Protein AF-A0A3D4EMH8-F1 (afdb_monomer_lite)

Foldseek 3Di:
DALVVVLVVVVVCVVVQWDKDWDDDVPDQKIWIATHPDNDFDWDLPPPAAFDWQQDPPNVDTITGRHDHIDIDRHDDDPDDDDDDDDDFDPPCPVVVVVVVVVVVVCCVPDVDPDDDDDDDGDDDDPDPDCSVVVVVVD

Sequence (139 aa):
MSQEELASQLETHFEKQLPFVIYSKPGAAKLQVIFQEDKKLHTTSTYEEEGFVFAPFDSNQPGILIKGKPTEIIVSSAAVEFNSVEKTIETKDADQHIALVEKAIETIINLDLKKVVLSRKQNLSIEASSPVPLFFRLN

pLDDT: mean 88.9, std 10.27, range [54.94, 97.75]

Radius of gyration: 19.97 Å; chains: 1; bounding box: 44×35×49 Å

Structure (mmCIF, N/CA/C/O backbone):
data_AF-A0A3D4EMH8-F1
#
_entry.id   AF-A0A3D4EMH8-F1
#
loop_
_atom_site.group_PDB
_atom_site.id
_atom_site.type_symbol
_atom_site.label_atom_id
_atom_site.label_alt_id
_atom_site.label_comp_id
_atom_site.label_asym_id
_atom_site.label_entity_id
_atom_site.label_seq_id
_atom_site.pdbx_PDB_ins_code
_atom_site.Cartn_x
_atom_site.Cartn_y
_atom_site.Cartn_z
_atom_site.occupancy
_atom_site.B_iso_or_equiv
_atom_site.auth_seq_id
_atom_site.auth_comp_id
_atom_site.auth_asym_id
_atom_site.auth_atom_id
_atom_site.pdbx_PDB_model_num
ATOM 1 N N . MET A 1 1 ? -12.448 16.269 13.531 1.00 80.31 1 MET A N 1
ATOM 2 C CA . MET A 1 1 ? -11.700 15.374 14.434 1.00 80.31 1 MET A CA 1
ATOM 3 C C . MET A 1 1 ? -10.248 15.806 14.433 1.00 80.31 1 MET A C 1
ATOM 5 O O . MET A 1 1 ? -9.812 16.393 13.441 1.00 80.31 1 MET A O 1
ATOM 9 N N . SER A 1 2 ? -9.528 15.568 15.522 1.00 86.88 2 SER A N 1
ATOM 10 C CA . SER A 1 2 ? -8.088 15.824 15.575 1.00 86.88 2 SER A CA 1
ATOM 11 C C . SER A 1 2 ? -7.307 14.721 14.850 1.00 86.88 2 SER A C 1
ATOM 13 O O . SER A 1 2 ? -7.829 13.636 14.576 1.00 86.88 2 SER A O 1
ATOM 15 N N . GLN A 1 3 ? -6.042 14.994 14.524 1.00 88.12 3 GLN A N 1
ATOM 16 C CA . GLN A 1 3 ? -5.147 13.988 13.945 1.00 88.12 3 GLN A CA 1
ATOM 17 C C . GLN A 1 3 ? -4.896 12.832 14.918 1.00 88.12 3 GLN A C 1
ATOM 19 O O . GLN A 1 3 ? -4.843 11.681 14.502 1.00 88.12 3 GLN A O 1
ATOM 24 N N . GLU A 1 4 ? -4.787 13.138 16.209 1.00 89.06 4 GLU A N 1
ATOM 25 C CA . GLU A 1 4 ? -4.574 12.165 17.284 1.00 89.06 4 GLU A CA 1
ATOM 26 C C . GLU A 1 4 ? -5.767 11.214 17.428 1.00 89.06 4 GLU A C 1
ATOM 28 O O . GLU A 1 4 ? -5.581 10.004 17.545 1.00 89.06 4 GLU A O 1
ATOM 33 N N . GLU A 1 5 ? -6.995 11.739 17.342 1.00 91.38 5 GLU A N 1
ATOM 34 C CA . GLU A 1 5 ? -8.219 10.932 17.352 1.00 91.38 5 GLU A CA 1
ATOM 35 C C . GLU A 1 5 ? -8.250 9.961 16.167 1.00 91.38 5 GLU A C 1
ATOM 37 O O . GLU A 1 5 ? -8.533 8.775 16.342 1.00 91.38 5 GLU A O 1
ATOM 42 N N . LEU A 1 6 ? -7.926 10.444 14.962 1.00 92.69 6 LEU A N 1
ATOM 43 C CA . LEU A 1 6 ? -7.887 9.597 13.771 1.00 92.69 6 LEU A CA 1
ATOM 44 C C . LEU A 1 6 ? -6.770 8.550 13.859 1.00 92.69 6 LEU A C 1
ATOM 46 O O . LEU A 1 6 ? -7.002 7.380 13.562 1.00 92.69 6 LEU A O 1
ATOM 50 N N . ALA A 1 7 ? -5.574 8.949 14.296 1.00 92.94 7 ALA A N 1
ATO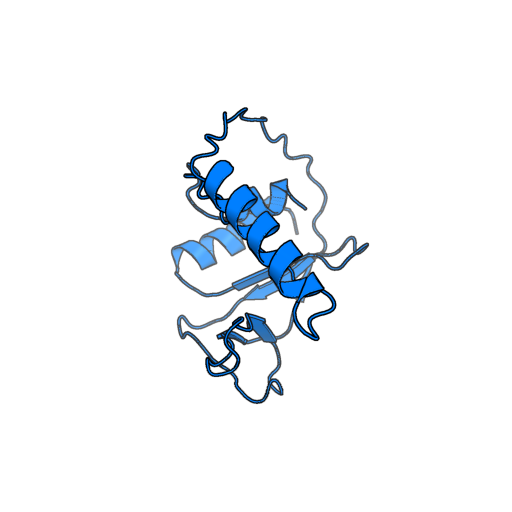M 51 C CA . ALA A 1 7 ? -4.451 8.040 14.492 1.00 92.94 7 ALA A CA 1
ATOM 52 C C . ALA A 1 7 ? -4.804 6.931 15.491 1.00 92.94 7 ALA A C 1
ATOM 54 O O . ALA A 1 7 ? -4.588 5.761 15.197 1.00 92.94 7 ALA A O 1
ATOM 55 N N . SER A 1 8 ? -5.436 7.275 16.617 1.00 94.50 8 SER A N 1
ATOM 56 C CA . SER A 1 8 ? -5.882 6.302 17.620 1.00 94.50 8 SER A CA 1
ATOM 57 C C . SER A 1 8 ? -6.885 5.287 17.055 1.00 94.50 8 SER A C 1
ATOM 59 O O . SER A 1 8 ? -6.793 4.093 17.356 1.00 94.50 8 SER A O 1
ATOM 61 N N . GLN A 1 9 ? -7.808 5.720 16.188 1.00 95.56 9 GLN A N 1
ATOM 62 C CA . GLN A 1 9 ? -8.737 4.810 15.509 1.00 95.56 9 GLN A CA 1
ATOM 63 C C . GLN A 1 9 ? -8.016 3.846 14.557 1.00 95.56 9 GLN A C 1
ATOM 65 O O . GLN A 1 9 ? -8.301 2.647 14.569 1.00 95.56 9 GLN A O 1
ATOM 70 N N . LEU A 1 10 ? -7.065 4.348 13.762 1.00 96.44 10 LEU A N 1
ATOM 71 C CA . LEU A 1 10 ? -6.272 3.530 12.837 1.00 96.44 10 LEU A CA 1
ATOM 72 C C . LEU A 1 10 ? -5.410 2.509 13.591 1.00 96.44 10 LEU A C 1
ATOM 74 O O . LEU A 1 10 ? -5.395 1.336 13.222 1.00 96.44 10 LEU A O 1
ATOM 78 N N . GLU A 1 11 ? -4.753 2.927 14.675 1.00 96.75 11 GLU A N 1
ATOM 79 C CA . GLU A 1 11 ? -3.959 2.040 15.534 1.00 96.75 11 GLU A CA 1
ATOM 80 C C . GLU A 1 11 ? -4.831 0.956 16.170 1.00 96.75 11 GLU A C 1
ATOM 82 O O . GLU A 1 11 ? -4.498 -0.223 16.114 1.00 96.75 11 GLU A O 1
ATOM 87 N N . THR A 1 12 ? -6.016 1.321 16.667 1.00 97.31 12 THR A N 1
ATOM 88 C CA . THR A 1 12 ? -6.973 0.349 17.216 1.00 97.31 12 THR A CA 1
ATOM 89 C C . THR A 1 12 ? -7.369 -0.704 16.176 1.00 97.31 12 THR A C 1
ATOM 91 O O . THR A 1 12 ? -7.489 -1.888 16.501 1.00 97.31 12 THR A O 1
ATOM 94 N N . HIS A 1 13 ? -7.597 -0.300 14.923 1.00 97.19 13 HIS A N 1
ATOM 95 C CA . HIS A 1 13 ? -7.884 -1.236 13.835 1.00 97.19 13 HIS A CA 1
ATOM 96 C C . HIS A 1 13 ? -6.681 -2.129 13.519 1.00 97.19 13 HIS A C 1
ATOM 98 O O . HIS A 1 13 ? -6.845 -3.343 13.374 1.00 97.19 13 HIS A O 1
ATOM 104 N N . PHE A 1 14 ? -5.479 -1.552 13.476 1.00 96.56 14 PHE A N 1
ATOM 105 C CA . PHE A 1 14 ? -4.236 -2.280 13.244 1.00 96.56 14 PHE A CA 1
ATOM 106 C C . PHE A 1 14 ? -3.983 -3.342 14.327 1.00 96.56 14 PHE A C 1
ATOM 108 O O . PHE A 1 14 ? -3.814 -4.519 14.005 1.00 96.56 14 PHE A O 1
ATOM 115 N N . GLU A 1 15 ? -4.069 -2.968 15.606 1.00 96.62 15 GLU A N 1
ATOM 116 C CA . GLU A 1 15 ? -3.920 -3.867 16.759 1.00 96.62 15 GLU A CA 1
ATOM 117 C C . GLU A 1 15 ? -4.959 -4.995 16.754 1.00 96.62 15 GLU A C 1
ATOM 119 O O . GLU A 1 15 ? -4.653 -6.154 17.044 1.00 96.62 15 GLU A O 1
ATOM 124 N N . LYS A 1 16 ? -6.204 -4.679 16.376 1.00 97.06 16 LYS A N 1
ATOM 125 C CA . LYS A 1 16 ? -7.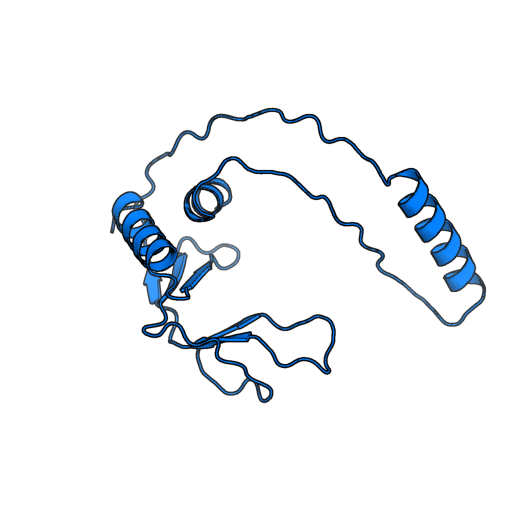283 -5.669 16.268 1.00 97.06 16 LYS A CA 1
ATOM 126 C C . LYS A 1 16 ? -7.190 -6.533 15.013 1.00 97.06 16 LYS A C 1
ATOM 128 O O . LYS A 1 16 ? -7.971 -7.483 14.902 1.00 97.06 16 LYS A O 1
ATOM 133 N N . GLN A 1 17 ? -6.256 -6.256 14.101 1.00 96.19 17 GLN A N 1
ATOM 134 C CA . GLN A 1 17 ? -6.150 -6.893 12.785 1.00 96.19 17 GLN A CA 1
ATOM 135 C C . GLN A 1 17 ? -7.433 -6.736 11.951 1.00 96.19 17 GLN A C 1
ATOM 137 O O . GLN A 1 17 ? -7.841 -7.653 11.238 1.00 96.19 17 GLN A O 1
ATOM 142 N N . LEU A 1 18 ? -8.100 -5.588 12.082 1.00 97.00 18 LEU A N 1
ATOM 143 C CA . LEU A 1 18 ? -9.237 -5.203 11.253 1.00 97.00 18 LEU A CA 1
ATOM 144 C C . LEU A 1 18 ? -8.711 -4.401 10.057 1.00 97.00 18 LEU A C 1
ATOM 146 O O . LEU A 1 18 ? -8.128 -3.337 10.273 1.00 97.00 18 LEU A O 1
ATOM 150 N N . PRO A 1 19 ? -8.885 -4.875 8.811 1.00 97.00 19 PRO A N 1
ATOM 151 C CA . PRO A 1 19 ? -8.390 -4.176 7.636 1.00 97.00 19 PRO A CA 1
ATOM 152 C C . PRO A 1 19 ? -8.965 -2.764 7.508 1.00 97.00 19 PRO A C 1
ATOM 154 O O . PRO A 1 19 ? -10.128 -2.503 7.819 1.00 97.00 19 PRO A O 1
ATOM 157 N N . PHE A 1 20 ? -8.143 -1.845 7.021 1.00 97.19 20 PHE A N 1
ATOM 158 C CA . PHE A 1 20 ? -8.547 -0.480 6.722 1.00 97.19 20 PHE A CA 1
ATOM 159 C C . PHE A 1 20 ? -7.681 0.083 5.600 1.00 97.19 20 PHE A C 1
ATOM 161 O O . PHE A 1 20 ? -6.606 -0.440 5.296 1.00 97.19 20 PHE A O 1
ATOM 168 N N . VAL A 1 21 ? -8.139 1.175 4.999 1.00 97.50 21 VAL A N 1
ATOM 169 C CA . VAL A 1 21 ? -7.322 1.996 4.108 1.00 97.50 21 VAL A CA 1
ATOM 170 C C . VAL A 1 21 ? -7.520 3.462 4.455 1.00 97.50 21 VAL A C 1
ATOM 172 O O . VAL A 1 21 ? -8.632 3.895 4.751 1.00 97.50 21 VAL A O 1
ATOM 175 N N . ILE A 1 22 ? -6.431 4.221 4.406 1.00 96.50 22 ILE A N 1
ATOM 176 C CA . ILE A 1 22 ? -6.430 5.676 4.497 1.00 96.50 22 ILE A CA 1
ATOM 177 C C . ILE A 1 22 ? -5.599 6.238 3.346 1.00 96.50 22 ILE A C 1
ATOM 179 O O . ILE A 1 22 ? -4.529 5.717 3.036 1.00 96.50 22 ILE A O 1
ATOM 183 N N . TYR A 1 23 ? -6.112 7.266 2.675 1.00 95.19 23 TYR A N 1
ATOM 184 C CA . TYR A 1 23 ? -5.442 7.889 1.536 1.00 95.19 23 TYR A CA 1
ATOM 185 C C . TYR A 1 23 ? -5.895 9.336 1.333 1.00 95.19 23 TYR A C 1
ATOM 187 O O . TYR A 1 23 ? -6.995 9.719 1.726 1.00 95.19 23 TYR A O 1
ATOM 195 N N . SER A 1 24 ? -5.059 10.134 0.670 1.00 92.06 24 SER A N 1
ATOM 196 C CA . SER A 1 24 ? -5.428 11.455 0.158 1.00 92.06 24 SER A CA 1
ATOM 197 C C . SER A 1 24 ? -5.477 11.429 -1.368 1.00 92.06 24 SER A C 1
ATOM 199 O O . SER A 1 24 ? -4.677 10.755 -2.020 1.00 92.06 24 SER A O 1
ATOM 201 N N . LYS A 1 25 ? -6.442 12.143 -1.955 1.00 91.50 25 LYS A N 1
ATOM 202 C CA . LYS A 1 25 ? -6.501 12.327 -3.412 1.00 91.50 25 LYS A CA 1
ATOM 203 C C . LYS A 1 25 ? -5.550 13.459 -3.823 1.00 91.50 25 LYS A C 1
ATOM 205 O O . LYS A 1 25 ? -5.389 14.409 -3.058 1.00 91.50 25 LYS A O 1
ATOM 210 N N . PRO A 1 26 ? -4.963 13.419 -5.034 1.00 89.44 26 PRO A N 1
ATOM 211 C CA . PRO A 1 26 ? -4.090 14.490 -5.509 1.00 89.44 26 PRO A CA 1
ATOM 212 C C . PRO A 1 26 ? -4.740 15.874 -5.365 1.00 89.44 26 PRO A C 1
ATOM 214 O O . PRO A 1 26 ? -5.854 16.090 -5.841 1.00 89.44 26 PRO A O 1
ATOM 217 N N . GLY A 1 27 ? -4.051 16.798 -4.688 1.00 83.25 27 GLY A N 1
ATOM 218 C CA . GLY A 1 27 ? -4.521 18.170 -4.461 1.00 83.25 27 GLY A CA 1
ATOM 219 C C . GLY A 1 27 ? -5.695 18.318 -3.483 1.00 83.25 27 GLY A C 1
ATOM 220 O O . GLY A 1 27 ? -6.194 19.429 -3.309 1.00 83.25 27 GLY A O 1
ATOM 221 N N . ALA A 1 28 ? -6.156 17.239 -2.844 1.00 84.81 28 ALA A N 1
ATOM 222 C CA . ALA A 1 28 ? -7.233 17.303 -1.866 1.00 84.81 28 ALA A CA 1
ATOM 223 C C . ALA A 1 28 ? -6.692 17.614 -0.464 1.00 84.81 28 ALA A C 1
ATOM 225 O O . ALA A 1 28 ? -5.747 16.991 0.007 1.00 84.81 28 ALA A O 1
ATOM 226 N N . ALA A 1 29 ? -7.362 18.527 0.242 1.00 83.06 29 ALA A N 1
ATOM 227 C CA . ALA A 1 29 ? -7.100 18.797 1.660 1.00 83.06 29 ALA A CA 1
ATOM 228 C C . ALA A 1 29 ? -7.741 17.757 2.605 1.00 83.06 29 ALA A C 1
ATOM 230 O O . ALA A 1 29 ? -7.571 17.827 3.819 1.00 83.06 29 ALA A O 1
ATOM 231 N N . LYS A 1 30 ? -8.541 16.833 2.061 1.00 89.94 30 LYS A N 1
ATOM 232 C CA . LYS A 1 30 ? -9.333 15.862 2.821 1.00 89.94 30 LYS A CA 1
ATOM 233 C C . LYS A 1 30 ? -8.742 14.467 2.698 1.00 89.94 30 LYS A C 1
ATOM 235 O O . LYS A 1 30 ? -8.384 14.044 1.599 1.00 89.94 30 LYS A O 1
ATOM 240 N N . LEU A 1 31 ? -8.764 13.735 3.804 1.00 93.69 31 LEU A N 1
ATOM 241 C CA . LEU A 1 31 ? -8.431 12.317 3.840 1.00 93.69 31 LEU A CA 1
ATOM 242 C C . LEU A 1 31 ? -9.664 11.476 3.515 1.00 93.69 31 LEU A C 1
ATOM 244 O O . LEU A 1 31 ? -10.798 11.884 3.759 1.00 93.69 31 LEU A O 1
ATOM 248 N N . GLN A 1 32 ? -9.434 10.297 2.960 1.00 95.50 32 GLN A N 1
ATOM 249 C CA . GLN A 1 32 ? -10.438 9.274 2.707 1.00 95.50 32 GLN A CA 1
ATOM 250 C C . GLN A 1 32 ? -10.083 8.059 3.551 1.00 95.50 32 GLN A C 1
ATOM 252 O O . GLN A 1 32 ? -8.924 7.639 3.550 1.00 95.50 32 GLN A O 1
ATOM 257 N N . VAL A 1 33 ? -11.064 7.498 4.256 1.00 96.69 33 VAL A N 1
ATOM 258 C CA . VAL A 1 33 ? -10.859 6.311 5.092 1.00 96.69 33 VAL A CA 1
ATOM 259 C C . VAL A 1 33 ? -11.953 5.283 4.850 1.00 96.69 33 VAL A C 1
ATOM 261 O O . VAL A 1 33 ? -13.125 5.634 4.733 1.00 96.69 33 VAL A O 1
ATOM 264 N N . ILE A 1 34 ? -11.567 4.010 4.804 1.00 97.75 34 ILE A N 1
ATOM 265 C CA . ILE A 1 34 ? -12.482 2.869 4.875 1.00 97.75 34 ILE A CA 1
ATOM 266 C C . ILE A 1 34 ? -12.017 1.985 6.027 1.00 97.75 34 ILE A C 1
ATOM 268 O O . ILE A 1 34 ? -10.860 1.566 6.053 1.00 97.75 34 ILE A O 1
ATOM 272 N N . PHE A 1 35 ? -12.927 1.683 6.948 1.00 96.88 35 PHE A N 1
ATOM 273 C CA . PHE A 1 35 ? -12.721 0.728 8.030 1.00 96.88 35 PHE A CA 1
ATOM 274 C C . PHE A 1 35 ? -13.554 -0.519 7.751 1.00 96.88 35 PHE A C 1
ATOM 276 O O . PHE A 1 35 ? -14.775 -0.430 7.648 1.00 96.88 35 PHE A O 1
ATOM 283 N N . GLN A 1 36 ? -12.906 -1.675 7.631 1.00 96.44 36 GLN A N 1
ATOM 284 C CA . GLN A 1 36 ? -13.619 -2.938 7.505 1.00 96.44 36 GLN A CA 1
ATOM 285 C C . GLN A 1 36 ? -14.020 -3.454 8.892 1.00 96.44 36 GLN A C 1
ATOM 287 O O . GLN A 1 36 ? -13.232 -3.410 9.838 1.00 96.44 36 GLN A O 1
ATOM 292 N N . GLU A 1 37 ? -15.246 -3.959 9.009 1.00 94.12 37 GLU A N 1
ATOM 293 C CA . GLU A 1 37 ? -15.806 -4.430 10.285 1.00 94.12 37 GLU A CA 1
ATOM 294 C C . GLU A 1 37 ? -15.352 -5.850 10.664 1.00 94.12 37 GLU A C 1
ATOM 296 O O . GLU A 1 37 ? -15.384 -6.229 11.834 1.00 94.12 37 GLU A O 1
ATOM 301 N N . ASP A 1 38 ? -14.911 -6.640 9.683 1.00 95.56 38 ASP A N 1
ATOM 302 C CA . ASP A 1 38 ? -14.474 -8.023 9.859 1.00 95.56 38 ASP A CA 1
ATOM 303 C C . ASP A 1 38 ? -12.983 -8.208 9.533 1.00 95.56 38 ASP A C 1
ATOM 305 O O . ASP A 1 38 ? -12.372 -7.404 8.832 1.00 95.56 38 ASP A O 1
ATOM 309 N N . LYS A 1 39 ? -12.391 -9.305 10.016 1.00 96.75 39 LYS A N 1
ATOM 310 C CA . LYS A 1 39 ? -10.987 -9.673 9.746 1.00 96.75 39 LYS A CA 1
ATOM 311 C C . LYS A 1 39 ? -10.797 -10.454 8.440 1.00 96.75 39 LYS A C 1
ATOM 313 O O . LYS A 1 39 ? -9.717 -10.988 8.193 1.00 96.75 39 LYS A O 1
ATOM 318 N N . LYS A 1 40 ? -11.852 -10.629 7.641 1.00 96.44 40 LYS A N 1
ATOM 319 C CA . LYS A 1 40 ? -11.801 -11.469 6.448 1.00 96.44 40 LYS A CA 1
ATOM 320 C C . LYS A 1 40 ? -11.009 -10.749 5.365 1.00 96.44 40 LYS A C 1
ATOM 322 O O . LYS A 1 40 ? -11.224 -9.575 5.072 1.00 9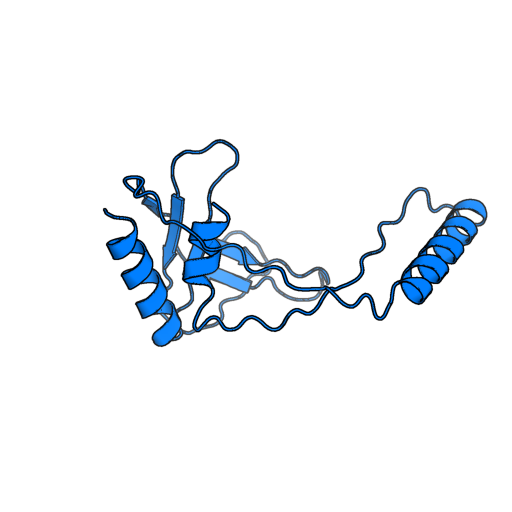6.44 40 LYS A O 1
ATOM 327 N N . LEU A 1 41 ? -10.122 -11.490 4.715 1.00 95.06 41 LEU A N 1
ATOM 328 C CA . LEU A 1 41 ? -9.513 -11.046 3.473 1.00 95.06 41 LEU A CA 1
ATOM 329 C C . LEU A 1 41 ? -10.543 -11.225 2.352 1.00 95.06 41 LEU A C 1
ATOM 331 O O . LEU A 1 41 ? -10.770 -12.344 1.888 1.00 95.06 41 LEU A O 1
ATOM 335 N N . HIS A 1 42 ? -11.229 -10.148 1.968 1.00 96.88 42 HIS A N 1
ATOM 336 C CA . HIS A 1 42 ? -12.121 -10.189 0.809 1.00 96.88 42 HIS A CA 1
ATOM 337 C C . HIS A 1 42 ? -11.305 -10.037 -0.472 1.00 96.88 42 HIS A C 1
ATOM 339 O O . HIS A 1 42 ? -10.252 -9.398 -0.498 1.00 96.88 42 HIS A O 1
ATOM 345 N N . THR A 1 43 ? -11.811 -10.626 -1.546 1.00 97.06 43 THR A N 1
ATOM 346 C CA . THR A 1 43 ? -11.200 -10.568 -2.871 1.00 97.06 43 THR A CA 1
ATOM 347 C C . THR A 1 43 ? -12.247 -10.218 -3.916 1.00 97.06 43 THR A C 1
ATOM 349 O O . THR A 1 43 ? -13.428 -10.497 -3.708 1.00 97.06 43 THR A O 1
ATOM 352 N N . THR A 1 44 ? -11.818 -9.660 -5.043 1.00 95.75 44 THR A N 1
ATOM 353 C CA . THR A 1 44 ? -12.666 -9.391 -6.210 1.00 95.75 44 THR A CA 1
ATOM 354 C C . THR A 1 44 ? -11.968 -9.812 -7.503 1.00 95.75 44 THR A C 1
ATOM 356 O O . THR A 1 44 ? -10.738 -9.812 -7.605 1.00 95.75 44 THR A O 1
ATOM 359 N N . SER A 1 45 ? -12.777 -10.184 -8.490 1.00 93.06 45 SER A N 1
ATOM 360 C CA . SER A 1 45 ? -12.354 -10.415 -9.876 1.00 93.06 45 SER A CA 1
ATOM 361 C C . SER A 1 45 ? -13.197 -9.626 -10.882 1.00 93.06 45 SER A C 1
ATOM 363 O O . SER A 1 45 ? -12.823 -9.559 -12.049 1.00 93.06 45 SER A O 1
ATOM 365 N N . THR A 1 46 ? -14.320 -9.040 -10.449 1.00 91.81 46 THR A N 1
ATOM 366 C CA . THR A 1 46 ? -15.239 -8.268 -11.301 1.00 91.81 46 THR A CA 1
ATOM 367 C C . THR A 1 46 ? -15.038 -6.764 -11.151 1.00 91.81 46 THR A C 1
ATOM 369 O O . THR A 1 46 ? -15.308 -6.031 -12.096 1.00 91.81 46 THR A O 1
ATOM 372 N N . TYR A 1 47 ? -14.512 -6.309 -10.006 1.00 91.25 47 TYR A N 1
ATOM 373 C CA . TYR A 1 47 ? -14.306 -4.894 -9.677 1.00 91.25 47 TYR A CA 1
ATOM 374 C C . TYR A 1 47 ? -15.600 -4.058 -9.681 1.00 91.25 47 TYR A C 1
ATOM 376 O O . TYR A 1 47 ? -15.562 -2.851 -9.910 1.00 91.25 47 TYR A O 1
ATOM 384 N N . GLU A 1 48 ? -16.745 -4.695 -9.428 1.00 93.88 48 GLU A N 1
ATOM 385 C CA . GLU A 1 48 ? -18.060 -4.036 -9.368 1.00 93.88 48 GLU A CA 1
ATOM 386 C C . GLU A 1 48 ? -18.456 -3.648 -7.933 1.00 93.88 48 GLU A C 1
ATOM 388 O O . GLU A 1 48 ? -19.403 -2.891 -7.723 1.00 93.88 48 GLU A O 1
ATOM 393 N N . GLU A 1 49 ? -17.749 -4.169 -6.929 1.00 93.50 49 GLU A N 1
ATOM 394 C CA . GLU A 1 49 ? -18.030 -3.917 -5.521 1.00 93.50 49 GLU A CA 1
ATOM 395 C C . GLU A 1 49 ? -17.556 -2.533 -5.055 1.00 93.50 49 GLU A C 1
ATOM 397 O O . GLU A 1 49 ? -16.521 -2.020 -5.479 1.00 93.50 49 GLU A O 1
ATOM 402 N N . GLU A 1 50 ? -18.278 -1.949 -4.094 1.00 94.56 50 GLU A N 1
ATOM 403 C CA . GLU A 1 50 ? -17.858 -0.706 -3.443 1.00 94.56 50 GLU A CA 1
ATOM 404 C C . GLU A 1 50 ? -16.752 -0.978 -2.405 1.00 94.56 50 GLU A C 1
ATOM 406 O O . GLU A 1 50 ? -16.935 -1.736 -1.442 1.00 94.56 50 GLU A O 1
ATOM 411 N N . GLY A 1 51 ? -15.589 -0.354 -2.598 1.00 95.62 51 GLY A N 1
ATOM 412 C CA . GLY A 1 51 ? -14.445 -0.492 -1.702 1.00 95.62 51 GLY A CA 1
ATOM 413 C C . GLY A 1 51 ? -13.140 0.034 -2.287 1.00 95.62 51 GLY A C 1
ATOM 414 O O . GLY A 1 51 ? -13.123 0.790 -3.259 1.00 95.62 51 GLY A O 1
ATOM 415 N N . PHE A 1 52 ? -12.032 -0.387 -1.681 1.00 97.44 52 PHE A N 1
ATOM 416 C CA . PHE A 1 52 ? -10.680 -0.111 -2.158 1.00 97.44 52 PHE A CA 1
ATOM 417 C C . PHE A 1 52 ? -9.991 -1.411 -2.560 1.00 97.44 52 PHE A C 1
ATOM 419 O O . PHE A 1 52 ? -9.934 -2.355 -1.771 1.00 97.44 52 PHE A O 1
ATOM 426 N N . VAL A 1 53 ? -9.453 -1.453 -3.779 1.00 96.88 53 VAL A N 1
ATOM 427 C CA . VAL A 1 53 ? -8.863 -2.667 -4.349 1.00 96.88 53 VAL A CA 1
ATOM 428 C C . VAL A 1 53 ? -7.347 -2.548 -4.443 1.00 96.88 53 VAL A C 1
ATOM 430 O O . VAL A 1 53 ? -6.819 -1.642 -5.085 1.00 96.88 53 VAL A O 1
ATOM 433 N N . PHE A 1 54 ? -6.644 -3.514 -3.858 1.00 95.69 54 PHE A N 1
ATOM 434 C CA . PHE A 1 54 ? -5.231 -3.769 -4.114 1.00 95.69 54 PHE A CA 1
ATOM 435 C C . PHE A 1 54 ? -5.126 -4.805 -5.237 1.00 95.69 54 PHE A C 1
ATOM 437 O O . PHE A 1 54 ? -5.211 -6.013 -5.000 1.00 95.69 54 PHE A O 1
ATOM 444 N N . ALA A 1 55 ? -4.989 -4.320 -6.472 1.00 93.94 55 ALA A N 1
ATOM 445 C CA . ALA A 1 55 ? -4.859 -5.169 -7.651 1.00 93.94 55 ALA A CA 1
ATOM 446 C C . ALA A 1 55 ? -3.414 -5.698 -7.789 1.00 93.94 55 ALA A C 1
ATOM 448 O O . ALA A 1 55 ? -2.472 -4.897 -7.779 1.00 93.94 55 ALA A O 1
ATOM 449 N N . PRO A 1 56 ? -3.209 -7.021 -7.909 1.00 93.38 56 PRO A N 1
ATOM 450 C CA . PRO A 1 56 ? -1.887 -7.599 -8.112 1.00 93.38 56 PRO A CA 1
ATOM 451 C C . PRO A 1 56 ? -1.347 -7.286 -9.512 1.00 93.38 56 PRO A C 1
ATOM 453 O O . PRO A 1 56 ? -2.096 -7.026 -10.450 1.00 93.38 56 PRO A O 1
ATOM 456 N N . PHE A 1 57 ? -0.022 -7.354 -9.662 1.00 91.31 57 PHE A N 1
ATOM 457 C CA . PHE A 1 57 ? 0.620 -7.238 -10.975 1.00 91.31 57 PHE A CA 1
ATOM 458 C C . PHE A 1 57 ? 0.330 -8.455 -11.871 1.00 91.31 57 PHE A C 1
ATOM 460 O O . PHE A 1 57 ? 0.164 -8.307 -13.078 1.00 91.31 57 PHE A O 1
ATOM 467 N N . ASP A 1 58 ? 0.261 -9.656 -11.283 1.00 92.25 58 ASP A N 1
ATOM 468 C CA . ASP A 1 58 ? -0.192 -10.862 -11.981 1.00 92.25 58 ASP A CA 1
ATOM 469 C C . ASP A 1 58 ? -1.719 -10.850 -12.095 1.00 92.25 58 ASP A C 1
ATOM 471 O O . ASP A 1 58 ? -2.423 -11.066 -11.109 1.00 92.25 58 ASP A O 1
ATOM 475 N N . SER A 1 59 ? -2.224 -10.629 -13.309 1.00 88.25 59 SER A N 1
ATOM 476 C CA . SER A 1 59 ? -3.660 -10.568 -13.603 1.00 88.25 59 SER A CA 1
ATOM 477 C C . SER A 1 59 ? -4.410 -11.879 -13.357 1.00 88.25 59 SER A C 1
ATOM 479 O O . SER A 1 59 ? -5.637 -11.874 -13.359 1.00 88.25 59 SER A O 1
ATOM 481 N N . ASN A 1 60 ? -3.708 -13.001 -13.169 1.00 91.88 60 ASN A N 1
ATOM 482 C CA . ASN A 1 60 ? -4.336 -14.277 -12.820 1.00 91.88 60 ASN A CA 1
ATOM 483 C C . ASN A 1 60 ? -4.669 -14.380 -11.324 1.00 91.88 60 ASN A C 1
ATOM 485 O O . ASN A 1 60 ? -5.409 -15.277 -10.922 1.00 91.88 60 ASN A O 1
ATOM 489 N N . GLN A 1 61 ? -4.119 -13.489 -10.496 1.00 93.94 61 GLN A N 1
ATOM 490 C CA . GLN A 1 61 ? -4.420 -13.421 -9.071 1.00 93.94 61 GLN A CA 1
ATOM 491 C C . GLN A 1 61 ? -5.613 -12.483 -8.832 1.00 93.94 61 GLN A C 1
ATOM 493 O O . GLN A 1 61 ? -5.698 -11.424 -9.460 1.00 93.94 61 GLN A O 1
ATOM 498 N N . PRO A 1 62 ? -6.539 -12.824 -7.919 1.00 95.25 62 PRO A N 1
ATOM 499 C CA . PRO A 1 62 ? -7.647 -11.936 -7.595 1.00 95.25 62 PRO A CA 1
ATOM 500 C C . PRO A 1 62 ? -7.152 -10.673 -6.871 1.00 95.25 62 PRO A C 1
ATOM 502 O O . PRO A 1 62 ? -6.166 -10.706 -6.131 1.00 95.25 62 PRO A O 1
ATOM 505 N N . GLY A 1 63 ? -7.865 -9.560 -7.047 1.00 96.25 63 GLY A N 1
ATOM 506 C CA . GLY A 1 63 ? -7.614 -8.331 -6.295 1.00 96.25 63 GLY A CA 1
ATOM 507 C C . GLY A 1 63 ? -8.023 -8.490 -4.834 1.00 96.25 63 GLY A C 1
ATOM 508 O O . GLY A 1 63 ? -9.062 -9.084 -4.553 1.00 96.25 63 GLY A O 1
ATOM 509 N N . ILE A 1 64 ? -7.246 -7.942 -3.898 1.00 97.12 64 ILE A N 1
ATOM 510 C CA . ILE A 1 64 ? -7.662 -7.847 -2.491 1.00 97.12 64 ILE A CA 1
ATOM 511 C C . ILE A 1 64 ? -8.601 -6.649 -2.358 1.00 97.12 64 ILE A C 1
ATOM 513 O O . ILE A 1 64 ? -8.261 -5.551 -2.792 1.00 97.12 64 ILE A O 1
ATOM 517 N N . LEU A 1 65 ? -9.765 -6.848 -1.745 1.00 97.62 65 LEU A N 1
ATOM 518 C CA . LEU A 1 65 ? -10.793 -5.826 -1.571 1.00 97.62 65 LEU A CA 1
ATOM 519 C C . LEU A 1 65 ? -10.935 -5.471 -0.090 1.00 97.62 65 LEU A C 1
ATOM 521 O O . LEU A 1 65 ? -11.264 -6.328 0.726 1.00 97.62 65 LEU A O 1
ATOM 525 N N . ILE A 1 66 ? -10.760 -4.194 0.239 1.00 97.75 66 ILE A N 1
ATOM 526 C CA . ILE A 1 66 ? -11.218 -3.618 1.506 1.00 97.75 66 ILE A CA 1
ATOM 527 C C . ILE A 1 66 ? -12.623 -3.080 1.264 1.00 97.75 66 ILE A C 1
ATOM 529 O O . ILE A 1 66 ? -12.795 -2.088 0.552 1.00 97.75 66 ILE A O 1
ATOM 533 N N . LYS A 1 67 ? -13.631 -3.771 1.800 1.00 95.62 67 LYS A N 1
ATOM 534 C CA . LYS A 1 67 ? -15.038 -3.424 1.564 1.00 95.62 67 LYS A CA 1
ATOM 535 C C . LYS A 1 67 ? -15.447 -2.185 2.344 1.00 95.62 67 LYS A C 1
ATOM 537 O O . LYS A 1 67 ? -15.080 -2.036 3.507 1.00 95.62 67 LYS A O 1
ATOM 542 N N . GLY A 1 68 ? -16.286 -1.363 1.723 1.00 94.56 68 GLY A N 1
ATOM 543 C CA . GLY A 1 68 ? -16.955 -0.252 2.387 1.00 94.56 68 GLY A CA 1
ATOM 544 C C . GLY A 1 68 ? -16.855 1.052 1.612 1.00 94.56 68 GLY A C 1
ATOM 545 O O . GLY A 1 68 ? -16.029 1.224 0.718 1.00 94.56 68 GLY A O 1
ATOM 546 N N . LYS A 1 69 ? -17.712 1.997 1.981 1.00 95.50 69 LYS A N 1
ATOM 547 C CA . LYS A 1 69 ? -17.739 3.318 1.368 1.00 95.50 69 LYS A CA 1
ATOM 548 C C . LYS A 1 69 ? -16.667 4.223 1.990 1.00 95.50 69 LYS A C 1
ATOM 550 O O . LYS A 1 69 ? -16.641 4.349 3.217 1.00 95.50 69 LYS A O 1
ATOM 555 N N . PRO A 1 70 ? -15.826 4.901 1.187 1.00 94.94 70 PRO A N 1
ATOM 556 C CA . PRO A 1 70 ? -14.902 5.906 1.701 1.00 94.94 70 PRO A CA 1
ATOM 557 C C . PRO A 1 70 ? -15.639 7.008 2.461 1.00 94.94 70 PRO A C 1
ATOM 559 O O . PRO A 1 70 ? -16.592 7.604 1.955 1.00 94.94 70 PRO A O 1
ATOM 562 N N . THR A 1 71 ? -15.171 7.291 3.671 1.00 95.00 71 THR A N 1
ATOM 563 C CA . THR A 1 71 ? -15.606 8.437 4.468 1.00 95.00 71 THR A CA 1
ATOM 564 C C . THR A 1 71 ? -14.598 9.565 4.310 1.00 95.00 71 THR A C 1
ATOM 566 O O . THR A 1 71 ? -13.394 9.352 4.466 1.00 95.00 71 THR A O 1
ATOM 569 N N . GLU A 1 72 ? -15.081 10.772 4.009 1.00 94.06 72 GLU A N 1
ATOM 570 C CA . GLU A 1 72 ? -14.229 11.959 3.966 1.00 94.06 72 GLU A CA 1
ATOM 571 C C . GLU A 1 72 ? -13.955 12.469 5.377 1.00 94.06 72 GLU A C 1
ATOM 573 O O . GLU A 1 72 ? -14.880 12.709 6.154 1.00 94.06 72 GLU A O 1
ATOM 578 N N . ILE A 1 73 ? -12.684 12.703 5.682 1.00 91.44 73 ILE A N 1
ATOM 579 C CA . ILE A 1 73 ? -12.247 13.212 6.972 1.00 91.44 73 ILE A CA 1
ATOM 580 C C . ILE A 1 73 ? -11.491 14.520 6.774 1.00 91.44 73 ILE A C 1
ATOM 582 O O . ILE A 1 73 ? -10.532 14.608 6.003 1.00 91.44 73 ILE A O 1
ATOM 586 N N . ILE A 1 74 ? -11.925 15.543 7.510 1.00 87.19 74 ILE A N 1
ATOM 587 C CA . ILE A 1 74 ? -11.187 16.793 7.681 1.00 87.19 74 ILE A CA 1
ATOM 588 C C . ILE A 1 74 ? -10.447 16.696 9.009 1.00 87.19 74 ILE A C 1
ATOM 590 O O . ILE A 1 74 ? -11.067 16.597 10.075 1.00 87.19 74 ILE A O 1
ATOM 594 N N . VAL A 1 75 ? -9.123 16.725 8.923 1.00 82.19 75 VAL A N 1
ATOM 595 C CA . VAL A 1 75 ? -8.239 16.726 10.082 1.00 82.19 75 VAL A CA 1
ATOM 596 C C . VAL A 1 75 ? -7.748 18.150 10.291 1.00 82.19 75 VAL A C 1
ATOM 598 O O . VAL A 1 75 ? -7.246 18.781 9.363 1.00 82.19 75 VAL A O 1
ATOM 601 N N . SER A 1 76 ? -7.914 18.682 11.501 1.00 73.38 76 SER A N 1
ATOM 602 C CA . SER A 1 76 ? -7.259 19.935 11.873 1.00 73.38 76 SER A CA 1
ATOM 603 C C . SER A 1 76 ? -5.751 19.696 11.908 1.00 73.38 76 SER A C 1
ATOM 605 O O . SER A 1 76 ? -5.297 18.842 12.671 1.00 73.38 76 SER A O 1
ATOM 607 N N . SER A 1 77 ? -4.988 20.424 11.094 1.00 60.94 77 SER A N 1
ATOM 608 C CA . SER A 1 77 ? -3.532 20.298 11.046 1.00 60.94 77 SER A CA 1
ATOM 609 C C . SER A 1 77 ? -2.930 20.628 12.413 1.00 60.94 77 SER A C 1
ATOM 611 O O . SE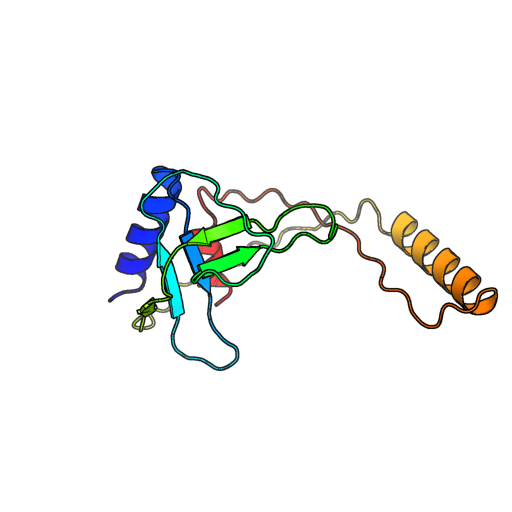R A 1 77 ? -2.935 21.788 12.829 1.00 60.94 77 SER A O 1
ATOM 613 N N . ALA A 1 78 ? -2.402 19.621 13.100 1.00 57.94 78 ALA A N 1
ATOM 614 C CA . ALA A 1 78 ? -1.392 19.827 14.123 1.00 57.94 78 ALA A CA 1
ATOM 615 C C . ALA A 1 78 ? -0.042 19.596 13.442 1.00 57.94 78 ALA A C 1
ATOM 617 O O . ALA A 1 78 ? 0.139 18.586 12.764 1.00 57.94 78 ALA A O 1
ATOM 618 N N . ALA A 1 79 ? 0.887 20.543 13.564 1.00 54.94 79 ALA A N 1
ATOM 619 C CA . ALA A 1 79 ? 2.243 20.331 13.080 1.00 54.9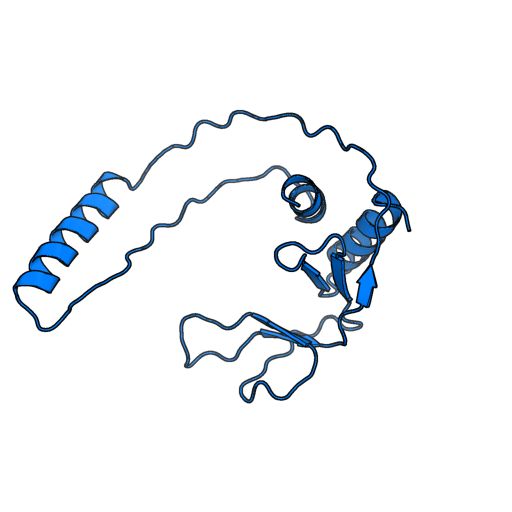4 79 ALA A CA 1
ATOM 620 C C . ALA A 1 79 ? 2.874 19.217 13.925 1.00 54.94 79 ALA A C 1
ATOM 622 O O . ALA A 1 79 ? 3.224 19.437 15.082 1.00 54.94 79 ALA A O 1
ATOM 623 N N . VAL A 1 80 ? 2.970 18.010 13.368 1.00 61.25 80 VAL A N 1
ATOM 624 C CA . VAL A 1 80 ? 3.742 16.933 13.985 1.00 61.25 80 VAL A CA 1
ATOM 625 C C . VAL A 1 80 ? 5.175 17.078 13.504 1.00 61.25 80 VAL A C 1
ATOM 627 O O . VAL A 1 80 ? 5.471 16.899 12.323 1.00 61.25 80 VAL A O 1
ATOM 630 N N . GLU A 1 81 ? 6.068 17.445 14.418 1.00 59.53 81 GLU A N 1
ATOM 631 C CA . GLU A 1 81 ? 7.499 17.452 14.139 1.00 59.53 81 GLU A CA 1
ATOM 632 C C . GLU A 1 81 ? 7.990 16.008 14.007 1.00 59.53 81 GLU A C 1
ATOM 634 O O . GLU A 1 81 ? 8.038 15.244 14.972 1.00 59.53 81 GLU A O 1
ATOM 639 N N . PHE A 1 82 ? 8.355 15.619 12.787 1.00 65.69 82 PHE A N 1
ATOM 640 C CA . PHE A 1 82 ? 9.024 14.350 12.543 1.00 65.69 82 PHE A CA 1
ATOM 641 C C . PHE A 1 82 ? 10.530 14.564 12.536 1.00 65.69 82 PHE A C 1
ATOM 643 O O . PHE A 1 82 ? 11.070 15.198 11.630 1.00 65.69 82 PHE A O 1
ATOM 650 N N . ASN A 1 83 ? 11.227 13.954 13.491 1.00 65.69 83 ASN A N 1
ATOM 651 C CA . ASN A 1 83 ? 12.682 13.919 13.455 1.00 65.69 83 ASN A CA 1
ATOM 652 C C . ASN A 1 83 ? 13.156 13.167 12.194 1.00 65.69 83 ASN A C 1
ATOM 654 O O . ASN A 1 83 ? 12.705 12.055 11.872 1.00 65.69 83 ASN A O 1
ATOM 658 N N . SER A 1 84 ? 14.054 13.785 11.428 1.00 64.94 84 SER A N 1
ATOM 659 C CA . SER A 1 84 ? 14.763 13.117 10.339 1.00 64.94 84 SER A CA 1
ATOM 660 C C . SER A 1 84 ? 15.762 12.134 10.931 1.00 64.94 84 SER A C 1
ATOM 662 O O . SER A 1 84 ? 16.631 12.514 11.710 1.00 64.94 84 SER A O 1
ATOM 664 N N . VAL A 1 85 ? 15.637 10.866 10.549 1.00 64.00 85 VAL A N 1
ATOM 665 C CA . VAL A 1 85 ? 16.661 9.860 10.822 1.00 64.00 85 VAL A CA 1
ATOM 666 C C . VAL A 1 85 ? 17.406 9.666 9.515 1.00 64.00 85 VAL A C 1
ATOM 668 O O . VAL A 1 85 ? 16.836 9.165 8.545 1.00 64.00 85 VAL A O 1
ATOM 671 N N . GLU A 1 86 ? 18.662 10.097 9.473 1.00 65.25 86 GLU A N 1
ATOM 672 C CA . GLU A 1 86 ? 19.542 9.751 8.365 1.00 65.25 86 GLU A CA 1
ATOM 673 C C . GLU A 1 86 ? 19.863 8.263 8.460 1.00 65.25 86 GLU A C 1
ATOM 675 O O . GLU A 1 86 ? 20.422 7.784 9.448 1.00 65.25 86 GLU A O 1
ATOM 680 N N . LYS A 1 87 ? 19.465 7.511 7.436 1.00 67.94 87 LYS A N 1
ATOM 681 C CA . LYS A 1 87 ? 19.790 6.095 7.322 1.00 67.94 87 LYS A CA 1
ATOM 682 C C . LYS A 1 87 ? 20.620 5.909 6.066 1.00 67.94 87 LYS A C 1
ATOM 684 O O . LYS A 1 87 ? 20.137 6.158 4.964 1.00 67.94 87 LYS A O 1
ATOM 689 N N . THR A 1 88 ? 21.864 5.471 6.229 1.00 69.00 88 THR A N 1
ATOM 690 C CA . THR A 1 88 ? 22.701 5.079 5.094 1.00 69.00 88 THR A CA 1
ATOM 691 C C . THR A 1 88 ? 22.081 3.852 4.442 1.00 69.00 88 THR A C 1
ATOM 693 O O . THR A 1 88 ? 21.925 2.806 5.074 1.00 69.00 88 THR A O 1
ATOM 696 N N . ILE A 1 89 ? 21.681 3.992 3.181 1.00 69.44 89 ILE A N 1
ATOM 697 C CA . ILE A 1 89 ? 21.071 2.910 2.416 1.00 69.44 89 ILE A CA 1
ATOM 698 C C . ILE A 1 89 ? 22.186 2.159 1.691 1.00 69.44 89 ILE A C 1
ATOM 700 O O . ILE A 1 89 ? 22.772 2.668 0.737 1.00 69.44 89 ILE A O 1
ATOM 704 N N . GLU A 1 90 ? 22.470 0.935 2.131 1.00 69.50 90 GLU A N 1
ATOM 705 C CA . GLU A 1 90 ? 23.356 0.034 1.395 1.00 69.50 90 GLU A CA 1
ATOM 706 C C . GLU A 1 90 ? 22.684 -0.405 0.088 1.00 69.50 90 GLU A C 1
ATOM 708 O O . GLU A 1 90 ? 21.592 -0.983 0.082 1.00 69.50 90 GLU A O 1
ATOM 713 N N . THR A 1 91 ? 23.349 -0.147 -1.035 1.00 69.62 91 THR A N 1
ATOM 714 C CA . THR A 1 91 ? 22.894 -0.543 -2.369 1.00 69.62 91 THR A CA 1
ATOM 715 C C . THR A 1 91 ? 23.508 -1.890 -2.744 1.00 69.62 91 THR A C 1
ATOM 717 O O . THR A 1 91 ? 24.507 -1.962 -3.446 1.00 69.62 91 THR A O 1
ATOM 720 N N . LYS A 1 92 ? 22.911 -2.987 -2.264 1.00 71.06 92 LYS A N 1
ATOM 721 C CA . LYS A 1 92 ? 23.464 -4.342 -2.477 1.00 71.06 92 LYS A CA 1
ATOM 722 C C . LYS A 1 92 ? 23.346 -4.869 -3.913 1.00 71.06 92 LYS A C 1
ATOM 724 O O . LYS A 1 92 ? 24.088 -5.773 -4.272 1.00 71.06 92 LYS A O 1
ATOM 729 N N . ASP A 1 93 ? 22.500 -4.253 -4.742 1.00 80.94 93 ASP A N 1
ATOM 730 C CA . ASP A 1 93 ? 22.135 -4.784 -6.066 1.00 80.94 93 ASP A CA 1
ATOM 731 C C . ASP A 1 93 ? 22.290 -3.754 -7.205 1.00 80.94 93 ASP A C 1
ATOM 733 O O . ASP A 1 93 ? 21.632 -3.862 -8.242 1.00 80.94 93 ASP A O 1
ATOM 737 N N . ALA A 1 94 ? 23.107 -2.711 -7.015 1.00 85.88 94 ALA A N 1
ATOM 738 C CA . ALA A 1 94 ? 23.275 -1.658 -8.022 1.00 85.88 94 ALA A CA 1
ATOM 739 C C . ALA A 1 94 ? 23.807 -2.222 -9.351 1.00 85.88 94 ALA A C 1
ATOM 741 O O . ALA A 1 94 ? 23.175 -2.032 -10.391 1.00 85.88 94 ALA A O 1
ATOM 742 N N . ASP A 1 95 ? 24.893 -2.993 -9.295 1.00 91.06 95 ASP A N 1
ATOM 743 C CA . ASP A 1 95 ? 25.531 -3.577 -10.481 1.00 91.06 95 ASP A CA 1
ATOM 744 C C . ASP A 1 95 ? 24.615 -4.578 -11.195 1.00 91.06 95 ASP A C 1
ATOM 746 O O . ASP A 1 95 ? 24.536 -4.597 -12.422 1.00 91.06 95 ASP A O 1
ATOM 750 N N . GLN A 1 96 ? 23.845 -5.367 -10.437 1.00 92.38 96 GLN A N 1
ATOM 751 C CA . GLN A 1 96 ? 22.862 -6.293 -11.009 1.00 92.38 96 GLN A CA 1
ATOM 752 C C . GLN A 1 96 ? 21.767 -5.549 -11.778 1.00 92.38 96 GLN A C 1
ATOM 754 O O . GLN A 1 96 ? 21.344 -5.988 -12.848 1.00 92.38 96 GLN A O 1
ATOM 759 N N . HIS A 1 97 ? 21.300 -4.418 -11.242 1.00 94.19 97 HIS A N 1
ATOM 760 C CA . HIS A 1 97 ? 20.290 -3.614 -11.915 1.00 94.19 97 HIS A CA 1
ATOM 761 C C . HIS A 1 97 ? 20.849 -2.928 -13.165 1.00 94.19 97 HIS A C 1
ATOM 763 O O . HIS A 1 97 ? 20.151 -2.875 -14.173 1.00 94.19 97 HIS A O 1
ATOM 769 N N . ILE A 1 98 ? 22.104 -2.467 -13.133 1.00 95.12 98 ILE A N 1
ATOM 770 C CA . ILE A 1 98 ? 22.795 -1.917 -14.310 1.00 95.12 98 ILE A CA 1
ATOM 771 C C . ILE A 1 98 ? 22.882 -2.976 -15.415 1.00 95.12 98 ILE A C 1
ATOM 773 O O . ILE A 1 98 ? 22.413 -2.726 -16.523 1.00 95.12 98 ILE A O 1
ATOM 777 N N . ALA A 1 99 ? 23.351 -4.185 -15.096 1.00 96.19 99 ALA A N 1
ATOM 778 C CA . ALA A 1 99 ? 23.427 -5.283 -16.062 1.00 96.19 99 ALA A CA 1
ATOM 779 C C . ALA A 1 99 ? 22.046 -5.655 -16.646 1.00 96.19 99 ALA A C 1
ATOM 781 O O . ALA A 1 99 ? 21.915 -5.977 -17.829 1.00 96.19 99 ALA A O 1
ATOM 782 N N . LEU A 1 100 ? 20.980 -5.585 -15.837 1.00 96.12 100 LEU A N 1
ATOM 783 C CA . LEU A 1 100 ? 19.610 -5.810 -16.308 1.00 96.12 100 LEU A CA 1
ATOM 784 C C . LEU A 1 100 ? 19.147 -4.714 -17.284 1.00 96.12 100 LEU A C 1
ATOM 786 O O . LEU A 1 100 ? 18.462 -5.019 -18.262 1.00 96.12 100 LEU A O 1
ATOM 790 N N . VAL A 1 101 ? 19.523 -3.458 -17.033 1.00 96.25 101 VAL A N 1
ATOM 791 C CA . VAL A 1 101 ? 19.230 -2.321 -17.918 1.00 96.25 101 VAL A CA 1
ATOM 792 C C . VAL A 1 101 ? 19.994 -2.438 -19.237 1.00 96.25 101 VAL A C 1
ATOM 794 O O . VAL A 1 101 ? 19.388 -2.258 -20.291 1.00 96.25 101 VAL A O 1
ATOM 797 N N . GLU A 1 102 ? 21.276 -2.805 -19.209 1.00 96.81 102 GLU A N 1
ATOM 798 C CA . GLU A 1 102 ? 22.080 -3.049 -20.418 1.00 96.81 102 GLU A CA 1
ATOM 799 C C . GLU A 1 102 ? 21.447 -4.138 -21.293 1.00 96.81 102 GLU A C 1
ATOM 801 O O . GLU A 1 102 ? 21.179 -3.919 -22.476 1.00 96.81 102 GLU A O 1
ATOM 806 N N . LYS A 1 103 ? 21.065 -5.265 -20.682 1.00 95.81 103 LYS A N 1
ATOM 807 C CA . LYS A 1 103 ? 20.344 -6.342 -21.371 1.00 95.81 103 LYS A CA 1
ATOM 808 C C . LYS A 1 103 ? 19.019 -5.870 -21.976 1.00 95.81 103 LYS A C 1
ATOM 810 O O . LYS A 1 103 ? 18.645 -6.297 -23.071 1.00 95.81 103 LYS A O 1
ATOM 815 N N . ALA A 1 104 ? 18.275 -5.016 -21.276 1.00 96.00 104 ALA A N 1
ATOM 816 C CA . ALA A 1 104 ? 17.033 -4.459 -21.803 1.00 96.00 104 ALA A CA 1
ATOM 817 C C . ALA A 1 104 ? 17.268 -3.564 -23.026 1.00 96.00 104 ALA A C 1
ATOM 819 O O . ALA A 1 104 ? 16.489 -3.644 -23.974 1.00 96.00 104 ALA A O 1
ATOM 820 N N . ILE A 1 105 ? 18.338 -2.764 -23.038 1.00 95.62 105 ILE A N 1
ATOM 821 C CA . ILE A 1 105 ? 18.718 -1.938 -24.193 1.00 95.62 105 ILE A CA 1
ATOM 822 C C . ILE A 1 105 ? 19.023 -2.829 -25.402 1.00 95.62 105 ILE A C 1
ATOM 824 O O . ILE A 1 105 ? 18.459 -2.615 -26.474 1.00 95.62 105 ILE A O 1
ATOM 828 N N . GLU A 1 106 ? 19.837 -3.873 -25.227 1.00 95.88 106 GLU A N 1
ATOM 829 C CA . GLU A 1 106 ? 20.126 -4.841 -26.294 1.00 95.88 106 GLU A CA 1
ATOM 830 C C . GLU A 1 106 ? 18.853 -5.530 -26.802 1.00 95.88 106 GLU A C 1
ATOM 832 O O . GLU A 1 106 ? 18.669 -5.714 -28.005 1.00 95.88 106 GLU A O 1
ATOM 837 N N . THR A 1 107 ? 17.943 -5.885 -25.894 1.00 95.44 107 THR A N 1
ATOM 838 C CA . THR A 1 107 ? 16.668 -6.529 -26.235 1.00 95.44 107 THR A CA 1
ATOM 839 C C . THR A 1 107 ? 15.765 -5.597 -27.049 1.00 95.44 107 THR A C 1
ATOM 841 O O . THR A 1 107 ? 15.158 -6.039 -28.018 1.00 95.44 107 THR A O 1
ATOM 844 N N . ILE A 1 108 ? 15.700 -4.309 -26.694 1.00 95.81 108 ILE A N 1
ATOM 845 C CA . ILE A 1 108 ? 14.938 -3.283 -27.426 1.00 95.81 108 ILE A CA 1
ATOM 846 C C . ILE A 1 108 ? 15.482 -3.092 -28.846 1.00 95.81 108 ILE A C 1
ATOM 848 O O . ILE A 1 108 ? 14.706 -2.952 -29.782 1.00 95.81 108 ILE A O 1
ATOM 852 N N . ILE A 1 109 ? 16.808 -3.087 -29.017 1.00 94.38 109 ILE A N 1
ATOM 853 C CA . ILE A 1 109 ? 17.438 -2.899 -30.334 1.00 94.38 109 ILE A CA 1
ATOM 854 C C . ILE A 1 109 ? 17.154 -4.089 -31.262 1.00 94.38 109 ILE A C 1
ATOM 856 O O . ILE A 1 109 ? 16.975 -3.902 -32.464 1.00 94.38 109 ILE A O 1
ATOM 860 N N . ASN A 1 110 ? 17.126 -5.306 -30.712 1.00 94.19 110 ASN A N 1
ATOM 861 C CA . ASN A 1 110 ? 17.075 -6.540 -31.498 1.00 94.19 110 ASN A CA 1
ATOM 862 C C . ASN A 1 110 ? 15.664 -7.136 -31.672 1.00 94.19 110 ASN A C 1
ATOM 864 O O . ASN A 1 110 ? 15.495 -8.042 -32.487 1.00 94.19 110 ASN A O 1
ATOM 868 N N . LEU A 1 111 ? 14.661 -6.673 -30.919 1.00 92.62 111 LEU A N 1
ATOM 869 C CA . LEU A 1 111 ? 13.275 -7.164 -30.965 1.00 92.62 111 LEU A CA 1
ATOM 870 C C . LEU A 1 111 ? 12.286 -6.020 -31.246 1.00 92.62 111 LEU A C 1
ATOM 872 O O . LEU A 1 111 ? 12.625 -4.850 -31.124 1.00 92.62 111 LEU A O 1
ATOM 876 N N . ASP A 1 112 ? 11.020 -6.342 -31.528 1.00 90.81 112 ASP A N 1
ATOM 877 C CA . ASP A 1 112 ? 9.932 -5.350 -31.656 1.00 90.81 112 ASP A CA 1
ATOM 878 C C . ASP A 1 112 ? 9.425 -4.839 -30.283 1.00 90.81 112 ASP A C 1
ATOM 880 O O . ASP A 1 112 ? 8.229 -4.693 -30.025 1.00 90.81 112 ASP A O 1
ATOM 884 N N . LEU A 1 113 ? 10.347 -4.613 -29.343 1.00 92.31 113 LEU A N 1
ATOM 885 C CA . LEU A 1 113 ? 10.065 -4.085 -28.010 1.00 92.31 113 LEU A CA 1
ATOM 886 C C . LEU A 1 113 ? 10.445 -2.602 -27.966 1.00 92.31 113 LEU A C 1
ATOM 888 O O . LEU A 1 113 ? 11.618 -2.263 -28.008 1.00 92.31 113 LEU A O 1
ATOM 892 N N . LYS A 1 114 ? 9.468 -1.700 -27.819 1.00 92.50 114 LYS A N 1
ATOM 893 C CA . LYS A 1 114 ? 9.725 -0.241 -27.860 1.00 92.50 114 LYS A CA 1
ATOM 894 C C . LYS A 1 114 ? 10.162 0.369 -26.529 1.00 92.50 114 LYS A C 1
ATOM 896 O O . LYS A 1 114 ? 10.843 1.390 -26.507 1.00 92.50 114 LYS A O 1
ATOM 901 N N . LYS A 1 115 ? 9.699 -0.196 -25.414 1.00 94.19 115 LYS A N 1
ATOM 902 C CA . LYS A 1 115 ? 9.971 0.300 -24.061 1.00 94.19 115 LYS A CA 1
ATOM 903 C C . LYS A 1 115 ? 9.765 -0.819 -23.054 1.00 94.19 115 LYS A C 1
ATOM 905 O O . LYS A 1 115 ? 8.784 -1.551 -23.139 1.00 94.19 115 LYS A O 1
ATOM 910 N N . VAL A 1 116 ? 10.638 -0.874 -22.056 1.00 94.69 116 VAL A N 1
ATOM 911 C CA . VAL A 1 116 ? 10.464 -1.704 -20.864 1.00 94.69 116 VAL A CA 1
ATOM 912 C C . VAL A 1 116 ? 10.733 -0.868 -19.618 1.00 94.69 116 VAL A C 1
ATOM 914 O O . VAL A 1 116 ? 11.556 0.045 -19.639 1.00 94.69 116 VAL A O 1
ATOM 917 N N . VAL A 1 117 ? 10.002 -1.152 -18.542 1.00 94.81 117 VAL A N 1
ATOM 918 C CA . VAL A 1 117 ? 10.249 -0.583 -17.214 1.00 94.81 117 VAL A CA 1
ATOM 919 C C . VAL A 1 117 ? 10.776 -1.707 -16.340 1.00 94.81 117 VAL A C 1
ATOM 921 O O . VAL A 1 117 ? 10.093 -2.707 -16.136 1.00 94.81 117 VAL A O 1
ATOM 924 N N . LEU A 1 118 ? 11.996 -1.544 -15.842 1.00 94.62 118 LEU A N 1
ATOM 925 C CA . LEU A 1 118 ? 12.636 -2.489 -14.938 1.00 94.62 118 LEU A CA 1
ATOM 926 C C . LEU A 1 118 ? 12.638 -1.887 -13.540 1.00 94.62 118 LEU A C 1
ATOM 928 O O . LEU A 1 118 ? 13.073 -0.753 -13.350 1.00 94.62 118 LEU A O 1
ATOM 932 N N . SER A 1 119 ? 12.153 -2.639 -12.561 1.00 92.00 119 SER A N 1
ATOM 933 C CA . SER A 1 119 ? 12.159 -2.224 -11.162 1.00 92.00 119 SER A CA 1
ATOM 934 C C . SER A 1 119 ? 13.224 -2.982 -10.373 1.00 92.00 119 SER A C 1
ATOM 936 O O . SER A 1 119 ? 13.666 -4.069 -10.747 1.00 92.00 119 SER A O 1
ATOM 938 N N . ARG A 1 120 ? 13.640 -2.392 -9.254 1.00 90.81 120 ARG A N 1
ATOM 939 C CA . ARG A 1 120 ? 14.368 -3.068 -8.179 1.00 90.81 120 ARG A CA 1
ATOM 940 C C . ARG A 1 120 ? 13.707 -2.714 -6.857 1.00 90.81 120 ARG A C 1
ATOM 942 O O . ARG A 1 120 ? 13.080 -1.661 -6.744 1.00 90.81 120 ARG A O 1
ATOM 949 N N . LYS A 1 121 ? 13.842 -3.584 -5.861 1.00 87.00 121 LYS A N 1
ATOM 950 C CA . LYS A 1 121 ? 13.286 -3.354 -4.524 1.00 87.00 121 LYS A CA 1
ATOM 951 C C . LYS A 1 121 ? 14.364 -2.866 -3.567 1.00 87.00 121 LYS A C 1
ATOM 953 O O . LYS A 1 121 ? 15.502 -3.316 -3.636 1.00 87.00 121 LYS A O 1
ATOM 958 N N . GLN A 1 122 ? 13.975 -1.991 -2.648 1.00 85.44 122 GLN A N 1
ATOM 959 C CA . GLN A 1 122 ? 14.777 -1.633 -1.486 1.00 85.44 122 GLN A CA 1
ATOM 960 C C . GLN A 1 122 ? 14.049 -2.144 -0.248 1.00 85.44 122 GLN A C 1
ATOM 962 O O . GLN A 1 122 ? 12.916 -1.747 0.011 1.00 85.44 122 GLN A O 1
ATOM 967 N N . ASN A 1 123 ? 14.702 -3.014 0.518 1.00 84.81 123 ASN A N 1
ATOM 968 C CA . ASN A 1 123 ? 14.178 -3.450 1.806 1.00 84.81 123 ASN A CA 1
ATOM 969 C C . ASN A 1 123 ? 14.810 -2.587 2.898 1.00 84.81 123 ASN A C 1
ATOM 971 O O . ASN A 1 123 ? 16.035 -2.479 2.975 1.00 84.81 123 ASN A O 1
ATOM 975 N N . LEU A 1 124 ? 13.974 -1.969 3.726 1.00 81.88 124 LEU A N 1
ATOM 976 C CA . LEU A 1 124 ? 14.393 -1.190 4.883 1.00 81.88 124 LEU A CA 1
ATOM 977 C C . LEU A 1 124 ? 13.694 -1.764 6.108 1.00 81.88 124 LEU A C 1
ATOM 979 O O . LEU A 1 124 ? 12.473 -1.886 6.121 1.00 81.88 124 LEU A O 1
ATOM 983 N N . SER A 1 125 ? 14.468 -2.100 7.139 1.00 81.50 125 SER A N 1
ATOM 984 C CA . SER A 1 125 ? 13.886 -2.361 8.454 1.00 81.50 125 SER A CA 1
ATOM 985 C C . SER A 1 125 ? 13.522 -1.021 9.087 1.00 81.50 125 SER A C 1
ATOM 987 O O . SER A 1 125 ? 14.371 -0.122 9.150 1.00 81.50 125 SER A O 1
ATOM 989 N N . ILE A 1 126 ? 12.272 -0.868 9.510 1.00 76.44 126 ILE A N 1
ATOM 990 C CA . ILE A 1 126 ? 11.763 0.333 10.169 1.00 76.44 126 ILE A CA 1
ATOM 991 C C . ILE A 1 126 ? 11.371 -0.071 11.587 1.00 76.4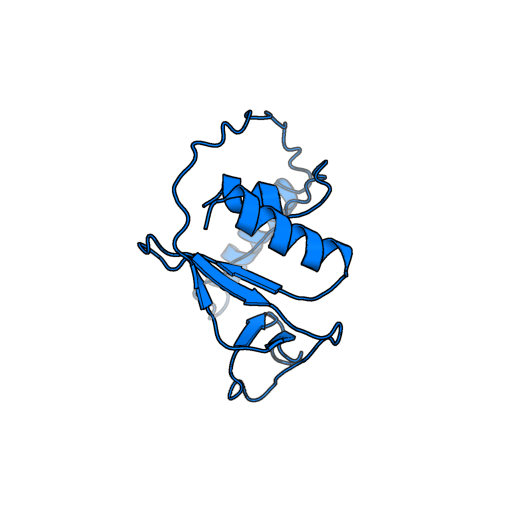4 126 ILE A C 1
ATOM 993 O O . ILE A 1 126 ? 10.601 -1.009 11.771 1.00 76.44 126 ILE A O 1
ATOM 997 N N . GLU A 1 127 ? 11.896 0.643 12.579 1.00 76.88 127 GLU A N 1
ATOM 998 C CA . GLU A 1 127 ? 11.510 0.492 13.985 1.00 76.88 127 GLU A CA 1
ATOM 999 C C . GLU A 1 127 ? 10.214 1.273 14.241 1.00 76.88 127 GLU A C 1
ATOM 1001 O O . GLU A 1 127 ? 10.194 2.272 14.953 1.00 76.88 127 GLU A O 1
ATOM 1006 N N . ALA A 1 128 ? 9.131 0.867 13.581 1.00 76.56 128 ALA A N 1
ATOM 1007 C CA . ALA A 1 128 ? 7.797 1.405 13.810 1.00 76.56 128 ALA A CA 1
ATOM 1008 C C . ALA A 1 128 ? 6.867 0.261 14.211 1.00 76.56 128 ALA A C 1
ATOM 1010 O O . ALA A 1 128 ? 6.876 -0.799 13.587 1.00 76.56 128 ALA A O 1
ATOM 1011 N N . SER A 1 129 ? 6.063 0.479 15.252 1.00 84.25 129 SER A N 1
ATOM 1012 C CA . SER A 1 129 ? 5.071 -0.493 15.722 1.00 84.25 129 SER A CA 1
ATOM 1013 C C . SER A 1 129 ? 3.912 -0.674 14.740 1.00 84.25 129 SER A C 1
ATOM 1015 O O . SER A 1 129 ? 3.279 -1.726 14.738 1.00 84.25 129 SER A O 1
ATOM 1017 N N . SER A 1 130 ? 3.646 0.330 13.900 1.00 91.38 130 SER A N 1
ATOM 1018 C CA . SER A 1 130 ? 2.570 0.340 12.910 1.00 91.38 130 SER A CA 1
ATOM 1019 C C . SER A 1 130 ? 2.926 1.253 11.716 1.00 91.38 130 SER A C 1
ATOM 1021 O O . SER A 1 130 ? 3.846 2.074 11.806 1.00 91.38 130 SER A O 1
ATOM 1023 N N . PRO A 1 131 ? 2.196 1.160 10.588 1.00 91.19 131 PRO A N 1
ATOM 1024 C CA . PRO A 1 131 ? 2.354 2.078 9.459 1.00 91.19 131 PRO A CA 1
ATOM 1025 C C . PRO A 1 131 ? 1.700 3.458 9.674 1.00 91.19 131 PRO A C 1
ATOM 1027 O O . PRO A 1 131 ? 1.894 4.350 8.848 1.00 91.19 131 PRO A O 1
ATOM 1030 N N . VAL A 1 132 ? 0.924 3.663 10.746 1.00 92.06 132 VAL A N 1
ATOM 1031 C CA . VAL A 1 132 ? 0.103 4.873 10.940 1.00 92.06 132 VAL A CA 1
ATOM 1032 C C . VAL A 1 132 ? 0.952 6.143 11.104 1.00 92.06 132 VAL A C 1
ATOM 1034 O O . VAL A 1 132 ? 0.684 7.114 10.391 1.00 92.06 132 VAL A O 1
ATOM 1037 N N . PRO A 1 133 ? 2.021 6.172 11.930 1.00 88.25 133 PRO A N 1
ATOM 1038 C CA . PRO A 1 133 ? 2.880 7.352 12.026 1.00 88.25 133 PRO A CA 1
ATOM 1039 C C . PRO A 1 133 ? 3.553 7.704 10.695 1.00 88.25 133 PRO A C 1
ATOM 1041 O O . PRO A 1 133 ? 3.744 8.878 10.386 1.00 88.25 133 PRO A O 1
ATOM 1044 N N . LEU A 1 134 ? 3.893 6.691 9.887 1.00 87.38 134 LEU A N 1
ATOM 1045 C CA . LEU A 1 134 ? 4.515 6.895 8.580 1.00 87.38 134 LEU A CA 1
ATOM 1046 C C . LEU A 1 134 ? 3.546 7.548 7.588 1.00 87.38 134 LEU A C 1
ATOM 1048 O O . LEU A 1 134 ? 3.966 8.408 6.820 1.00 87.38 134 LEU A O 1
ATOM 1052 N N . PHE A 1 135 ? 2.263 7.182 7.625 1.00 90.31 135 PHE A N 1
ATOM 1053 C CA . PHE A 1 135 ? 1.244 7.817 6.792 1.00 90.31 135 PHE A CA 1
ATOM 1054 C C . PHE A 1 135 ? 1.163 9.328 7.059 1.00 90.31 135 PHE A C 1
ATOM 1056 O O . PHE A 1 135 ? 1.318 10.117 6.132 1.00 90.31 135 PHE A O 1
ATOM 1063 N N . PHE A 1 136 ? 1.013 9.735 8.324 1.00 86.94 136 PHE A N 1
ATOM 1064 C CA . PHE A 1 136 ? 0.929 11.156 8.692 1.00 86.94 136 PHE A CA 1
ATOM 1065 C C . PHE A 1 136 ? 2.237 11.928 8.482 1.00 86.94 136 PHE A C 1
ATOM 1067 O O . PHE A 1 136 ? 2.219 13.151 8.421 1.00 86.94 136 PHE A O 1
ATOM 1074 N N . ARG A 1 137 ? 3.374 11.233 8.367 1.00 84.12 137 ARG A N 1
ATOM 1075 C CA . ARG A 1 137 ? 4.655 11.850 8.005 1.00 84.12 137 ARG A CA 1
ATOM 1076 C C . ARG A 1 137 ? 4.750 12.213 6.528 1.00 84.12 137 ARG A C 1
ATOM 1078 O O . ARG A 1 137 ? 5.448 13.163 6.186 1.00 84.12 137 ARG A O 1
ATOM 1085 N N . LEU A 1 138 ? 4.145 11.407 5.660 1.00 82.38 138 LEU A N 1
ATOM 1086 C CA . LEU A 1 138 ? 4.279 11.527 4.205 1.00 82.38 138 LEU A CA 1
ATOM 1087 C C . LEU A 1 138 ? 3.141 12.313 3.548 1.00 82.38 138 LEU A C 1
ATOM 1089 O O . LEU A 1 138 ? 3.243 12.624 2.361 1.00 82.38 138 LEU A O 1
ATOM 1093 N N . ASN A 1 139 ? 2.071 12.589 4.290 1.00 72.75 139 ASN A N 1
ATOM 1094 C CA . ASN A 1 139 ? 0.862 13.247 3.810 1.00 72.75 139 ASN A CA 1
ATOM 1095 C C . ASN A 1 139 ? 0.720 14.653 4.387 1.00 72.75 139 ASN A C 1
ATOM 1097 O O . ASN A 1 139 ? 0.484 15.584 3.590 1.00 72.75 139 ASN A O 1
#

Secondary structure (DSSP, 8-state):
-BHHHHHHHHHHHHHTT--EEEEE-TT-SSEEEEE-SS---EEESS--SSEEEE--SSTTSPEEEEESPPEEEPPB-----PPP-------TTHHHHHHHHHHHHHHHHHSS----------------SSSHHHHHHH-